Protein AF-A0AAP8B2G3-F1 (afdb_monomer_lite)

Secondary structure (DSSP, 8-state):
--HHHHHHHHHHHHHHHHHHHHTT-TTSHHHHHHHHHHHHHHHHHHHHHHT-S-GGGS-GGG-S---TTHHHHHHHHHHHTTSHHHHHHHHHHHHHHHHHHHHHHHHTT--

Sequence (111 aa):
MNHQEIIAKMSTLEEALDDYAKQRKIGRDASIALLDDYYDALIRYFNVINEVEDYRLVAQESLRIVPFNIDERFAYIETRKHHYMGYQQMKTLKSELVKMYAAYRARHRLS

Organism: NCBI:txid53344

Structure (mmCIF, N/CA/C/O backbone):
data_AF-A0AAP8B2G3-F1
#
_entry.id   AF-A0AAP8B2G3-F1
#
loop_
_atom_site.group_PDB
_atom_site.id
_atom_site.type_symbol
_atom_site.label_atom_id
_atom_site.label_alt_id
_atom_site.label_comp_id
_atom_site.label_asym_id
_atom_site.label_entity_id
_atom_site.label_seq_id
_atom_site.pdbx_PDB_ins_code
_atom_site.Cartn_x
_atom_site.Cartn_y
_atom_site.Cartn_z
_atom_site.occupancy
_atom_site.B_iso_or_equiv
_atom_site.auth_seq_id
_atom_site.auth_comp_id
_atom_site.auth_asym_id
_atom_site.auth_atom_id
_atom_site.pdbx_PDB_model_num
ATOM 1 N N . MET A 1 1 ? -6.372 -0.576 -13.106 1.00 70.25 1 MET A N 1
ATOM 2 C CA . MET A 1 1 ? -6.082 0.516 -12.165 1.00 70.25 1 MET A CA 1
ATOM 3 C C . MET A 1 1 ? -4.614 0.863 -12.304 1.00 70.25 1 MET A C 1
ATOM 5 O O . MET A 1 1 ? -3.789 -0.024 -12.104 1.00 70.25 1 MET A O 1
ATOM 9 N N . ASN A 1 2 ? -4.295 2.075 -12.744 1.00 90.75 2 ASN A N 1
ATOM 10 C CA . ASN A 1 2 ? -2.923 2.559 -12.864 1.00 90.75 2 ASN A CA 1
ATOM 11 C C . ASN A 1 2 ? -2.353 2.934 -11.478 1.00 90.75 2 ASN A C 1
ATOM 13 O O . ASN A 1 2 ? -3.071 2.964 -10.477 1.00 90.75 2 ASN A O 1
ATOM 17 N N . HIS A 1 3 ? -1.053 3.227 -11.407 1.00 93.88 3 HIS A N 1
ATOM 18 C CA . HIS A 1 3 ? -0.381 3.540 -10.143 1.00 93.88 3 HIS A CA 1
ATOM 19 C C . HIS A 1 3 ? -0.949 4.788 -9.433 1.00 93.88 3 HIS A C 1
ATOM 21 O O . HIS A 1 3 ? -0.969 4.822 -8.205 1.00 93.88 3 HIS A O 1
ATOM 27 N N . GLN A 1 4 ? -1.443 5.791 -10.170 1.00 96.44 4 GLN A N 1
ATOM 28 C CA . GLN A 1 4 ? -2.029 7.013 -9.601 1.00 96.44 4 GLN A CA 1
ATOM 29 C C . GLN A 1 4 ? -3.387 6.736 -8.951 1.00 96.44 4 GLN A C 1
ATOM 31 O O . GLN A 1 4 ? -3.649 7.206 -7.848 1.00 96.44 4 GLN A O 1
ATOM 36 N N . GLU A 1 5 ? -4.221 5.918 -9.594 1.00 97.44 5 GLU A N 1
ATOM 37 C CA . GLU A 1 5 ? -5.516 5.492 -9.058 1.00 97.44 5 GLU A CA 1
ATOM 38 C C . GLU A 1 5 ? -5.345 4.654 -7.779 1.00 97.44 5 GLU A C 1
ATOM 40 O O . GLU A 1 5 ? -6.113 4.809 -6.830 1.00 97.44 5 GLU A O 1
ATOM 45 N N . ILE A 1 6 ? -4.303 3.811 -7.705 1.00 98.19 6 ILE A N 1
ATOM 46 C CA . ILE A 1 6 ? -3.981 3.054 -6.484 1.00 98.19 6 ILE A CA 1
ATOM 47 C C . ILE A 1 6 ? -3.562 3.995 -5.345 1.00 98.19 6 ILE A C 1
ATOM 49 O O . ILE A 1 6 ? -4.035 3.836 -4.218 1.00 98.19 6 ILE A O 1
ATOM 53 N N . ILE A 1 7 ? -2.722 4.999 -5.626 1.00 98.25 7 ILE A N 1
ATOM 54 C CA . ILE A 1 7 ? -2.335 6.013 -4.632 1.00 98.25 7 ILE A CA 1
ATOM 55 C C . ILE A 1 7 ? -3.564 6.781 -4.139 1.00 98.25 7 ILE A C 1
ATOM 57 O O . ILE A 1 7 ? -3.707 6.960 -2.931 1.00 98.25 7 ILE A O 1
ATOM 61 N N . ALA A 1 8 ? -4.454 7.195 -5.046 1.00 98.19 8 ALA A N 1
ATOM 62 C CA . ALA A 1 8 ? -5.687 7.890 -4.693 1.00 98.19 8 ALA A CA 1
ATOM 63 C C . ALA A 1 8 ? -6.579 7.030 -3.781 1.00 98.19 8 ALA A C 1
ATOM 65 O O . ALA A 1 8 ? -6.981 7.509 -2.722 1.00 98.19 8 ALA A O 1
ATOM 66 N N . LYS A 1 9 ? -6.785 5.741 -4.113 1.00 98.25 9 LYS A N 1
ATOM 67 C CA . LYS A 1 9 ? -7.503 4.787 -3.243 1.00 98.25 9 LYS A CA 1
ATOM 68 C C . LYS A 1 9 ? -6.876 4.734 -1.846 1.00 98.25 9 LYS A C 1
ATOM 70 O O . LYS A 1 9 ? -7.587 4.864 -0.854 1.00 98.25 9 LYS A O 1
ATOM 75 N N . MET A 1 10 ? -5.553 4.568 -1.756 1.00 98.56 10 MET A N 1
ATOM 76 C CA . MET A 1 10 ? -4.860 4.526 -0.463 1.00 98.56 10 MET A CA 1
ATOM 77 C C . MET A 1 10 ? -5.008 5.834 0.323 1.00 98.56 10 MET A C 1
ATOM 79 O O . MET A 1 10 ? -5.118 5.783 1.540 1.00 98.56 10 MET A O 1
ATOM 83 N N . SER A 1 11 ? -5.003 6.998 -0.333 1.00 98.50 11 SER A N 1
ATOM 84 C CA . SER A 1 11 ? -5.202 8.290 0.340 1.00 98.50 11 SER A CA 1
ATOM 85 C C . SER A 1 11 ? -6.617 8.437 0.909 1.00 98.50 11 SER A C 1
ATOM 87 O O . SER A 1 11 ? -6.762 8.848 2.054 1.00 98.50 11 SER A O 1
ATOM 89 N N . THR A 1 12 ? -7.653 8.013 0.179 1.00 98.31 12 THR A N 1
ATOM 90 C CA . THR A 1 12 ? -9.031 7.991 0.706 1.00 98.31 12 THR A CA 1
ATOM 91 C C . THR A 1 12 ? -9.178 7.038 1.896 1.00 98.31 12 THR A C 1
ATOM 93 O O . THR A 1 12 ? -9.831 7.366 2.885 1.00 98.31 12 THR A O 1
ATOM 96 N N . LEU A 1 13 ? -8.546 5.862 1.838 1.00 98.38 13 LEU A N 1
ATOM 97 C CA . LEU A 1 13 ? -8.530 4.926 2.967 1.00 98.38 13 LEU A CA 1
ATOM 98 C C . LEU A 1 13 ? -7.781 5.504 4.177 1.00 98.38 13 LEU A C 1
ATOM 100 O O . LEU A 1 13 ? -8.233 5.341 5.307 1.00 98.38 13 LEU A O 1
ATOM 104 N N . GLU A 1 14 ? -6.665 6.199 3.946 1.00 98.44 14 GLU A N 1
ATOM 105 C CA . GLU A 1 14 ? -5.902 6.910 4.977 1.00 98.44 14 GLU A CA 1
ATOM 106 C C . GLU A 1 14 ? -6.733 7.958 5.708 1.00 98.44 14 GLU A C 1
ATOM 108 O O . GLU A 1 14 ? -6.643 8.033 6.927 1.00 98.44 14 GLU A O 1
ATOM 113 N N . GLU A 1 15 ? -7.554 8.735 5.001 1.00 98.00 15 GLU A N 1
ATOM 114 C CA . GLU A 1 15 ? -8.430 9.734 5.623 1.00 98.00 15 GLU A CA 1
ATOM 115 C C . GLU A 1 15 ? -9.391 9.079 6.627 1.00 98.00 15 GLU A C 1
ATOM 117 O O . GLU A 1 15 ? -9.457 9.487 7.789 1.00 98.00 15 GLU A O 1
ATOM 122 N N . ALA A 1 16 ? -10.063 7.997 6.219 1.00 96.81 16 ALA A N 1
ATOM 123 C CA . ALA A 1 16 ? -10.960 7.249 7.097 1.00 96.81 16 ALA A CA 1
ATOM 124 C C . ALA A 1 16 ? -10.207 6.590 8.268 1.00 96.81 16 ALA A C 1
ATOM 126 O O . ALA A 1 16 ? -10.627 6.673 9.426 1.00 96.81 16 ALA A O 1
ATOM 127 N N . LEU A 1 17 ? -9.073 5.942 7.992 1.00 98.00 17 LEU A N 1
ATOM 128 C CA . LEU A 1 17 ? -8.253 5.275 9.005 1.00 98.00 17 LEU A CA 1
ATOM 129 C C . LEU A 1 17 ? -7.626 6.266 9.991 1.00 98.00 17 LEU A C 1
ATOM 131 O O . LEU A 1 17 ? -7.523 5.956 11.178 1.00 98.00 17 LEU A O 1
ATOM 135 N N . ASP A 1 18 ? -7.262 7.469 9.553 1.00 97.81 18 ASP A N 1
ATOM 136 C CA . ASP A 1 18 ? -6.750 8.528 10.422 1.00 97.81 18 ASP A CA 1
ATOM 137 C C . ASP A 1 18 ? -7.820 9.004 11.413 1.00 97.81 18 ASP A C 1
ATOM 139 O O . ASP A 1 18 ? -7.502 9.275 12.575 1.00 97.81 18 ASP A O 1
ATOM 143 N N . ASP A 1 19 ? -9.096 9.015 11.028 1.00 96.75 19 ASP A N 1
ATOM 144 C CA . ASP A 1 19 ? -10.192 9.304 11.956 1.00 96.75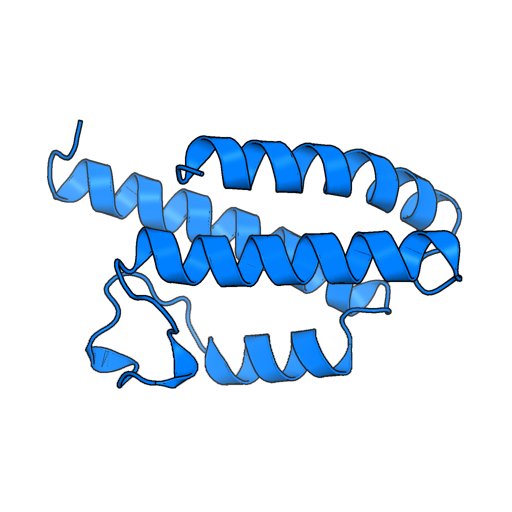 19 ASP A CA 1
ATOM 145 C C . ASP A 1 19 ? -10.406 8.188 12.987 1.00 96.75 19 ASP A C 1
ATOM 147 O O . ASP A 1 19 ? -10.605 8.472 14.177 1.00 96.75 19 ASP A O 1
ATOM 151 N N . TYR A 1 20 ? -10.277 6.918 12.586 1.00 96.38 20 TYR A N 1
ATOM 152 C CA . TYR A 1 20 ? -10.246 5.800 13.536 1.00 96.38 20 TYR A CA 1
ATOM 153 C C . TYR A 1 20 ? -9.021 5.867 14.457 1.00 96.38 20 TYR A C 1
ATOM 155 O O . TYR A 1 20 ? -9.135 5.585 15.653 1.00 96.38 20 TYR A O 1
ATOM 163 N N . ALA A 1 21 ? -7.858 6.272 13.944 1.00 95.81 21 ALA A N 1
ATOM 164 C CA . ALA A 1 21 ? -6.628 6.415 14.716 1.00 95.81 21 ALA A CA 1
ATOM 165 C C . ALA A 1 21 ? -6.743 7.502 15.792 1.00 95.81 21 ALA A C 1
ATOM 167 O O . ALA A 1 21 ? -6.438 7.229 16.957 1.00 95.81 21 ALA A O 1
ATOM 168 N N . LYS A 1 22 ? -7.270 8.687 15.449 1.00 96.25 22 LYS A N 1
ATOM 169 C CA . LYS A 1 22 ? -7.543 9.779 16.409 1.00 96.25 22 LYS A CA 1
ATOM 170 C C . LYS A 1 22 ? -8.435 9.318 17.563 1.00 96.25 22 LYS A C 1
ATOM 172 O O . LYS A 1 22 ? -8.235 9.715 18.707 1.00 96.25 22 LYS A O 1
ATOM 177 N N . GLN A 1 23 ? -9.390 8.435 17.273 1.00 95.44 23 GLN A N 1
ATOM 178 C CA . GLN A 1 23 ? -10.325 7.882 18.255 1.00 95.44 23 GLN A CA 1
ATOM 179 C C . GLN A 1 23 ? -9.802 6.627 18.979 1.00 95.44 23 GLN A C 1
ATOM 181 O O . GLN A 1 23 ? -10.533 6.052 19.785 1.00 95.44 23 GLN A O 1
ATOM 186 N N . ARG A 1 24 ? -8.568 6.171 18.702 1.00 93.75 24 ARG A N 1
ATOM 187 C CA . ARG A 1 24 ? -8.003 4.900 19.207 1.00 93.75 24 ARG A CA 1
ATOM 188 C C . ARG A 1 24 ? -8.885 3.682 18.885 1.00 93.75 24 ARG A C 1
ATOM 190 O O . ARG A 1 24 ? -9.047 2.771 19.697 1.00 93.75 24 ARG A O 1
ATOM 197 N N . LYS A 1 25 ? -9.482 3.685 17.692 1.00 94.81 25 LYS A N 1
ATOM 198 C CA . LYS A 1 25 ? -10.402 2.656 17.187 1.00 94.81 25 LYS A CA 1
ATOM 199 C C . LYS A 1 25 ? -9.820 1.811 16.046 1.00 94.81 25 LYS A C 1
ATOM 201 O O . LYS A 1 25 ? -10.556 1.014 15.477 1.00 94.81 25 LYS A O 1
ATOM 206 N N . ILE A 1 26 ? -8.531 1.952 15.732 1.00 95.25 26 ILE A N 1
ATOM 207 C CA . ILE A 1 26 ? -7.838 1.025 14.823 1.00 95.25 26 ILE A CA 1
ATOM 208 C C . ILE A 1 26 ? -7.887 -0.397 15.395 1.00 95.25 26 ILE A C 1
ATOM 210 O O . ILE A 1 26 ? -7.661 -0.586 16.591 1.00 95.25 26 ILE A O 1
ATOM 214 N N . GLY A 1 27 ? -8.181 -1.375 14.539 1.00 89.88 27 GLY A N 1
ATOM 215 C CA . GLY A 1 27 ? -8.328 -2.783 14.910 1.00 89.88 27 GLY A CA 1
ATOM 216 C C . GLY A 1 27 ? -9.705 -3.151 15.457 1.00 89.88 27 GLY A C 1
ATOM 217 O O . GLY A 1 27 ? -9.881 -4.252 15.964 1.00 89.88 27 GLY A O 1
ATOM 218 N N . ARG A 1 28 ? -10.686 -2.242 15.374 1.00 90.62 28 ARG A N 1
ATOM 219 C CA . ARG A 1 28 ? -12.107 -2.543 15.621 1.00 90.62 28 ARG A CA 1
ATOM 220 C C . ARG A 1 28 ? -12.828 -2.824 14.307 1.00 90.62 28 ARG A C 1
ATOM 222 O O . ARG A 1 28 ? -12.405 -2.293 13.284 1.00 90.62 28 ARG A O 1
ATOM 229 N N . ASP A 1 29 ? -13.928 -3.568 14.353 1.00 84.56 29 ASP A N 1
ATOM 230 C CA . ASP A 1 29 ? -14.627 -4.170 13.202 1.00 84.56 29 ASP A CA 1
ATOM 231 C C . ASP A 1 29 ? -14.650 -3.313 11.925 1.00 84.56 29 ASP A C 1
ATOM 233 O O . ASP A 1 29 ? -14.125 -3.727 10.896 1.00 84.56 29 ASP A O 1
ATOM 237 N N . ALA A 1 30 ? -15.158 -2.078 11.986 1.00 85.44 30 ALA A N 1
ATOM 238 C CA . ALA A 1 30 ? -15.239 -1.210 10.805 1.00 85.44 30 ALA A CA 1
ATOM 239 C C . ALA A 1 30 ? -13.866 -0.780 10.243 1.00 85.44 30 ALA A C 1
ATOM 241 O O . ALA A 1 30 ? -13.725 -0.567 9.044 1.00 85.44 30 ALA A O 1
ATOM 242 N N . SER A 1 31 ? -12.840 -0.671 11.092 1.00 94.06 31 SER A N 1
ATOM 243 C CA . SER A 1 31 ? -11.473 -0.347 10.664 1.00 94.06 31 SER A CA 1
ATOM 244 C C . SER A 1 31 ? -10.711 -1.555 10.117 1.00 94.06 31 SER A C 1
ATOM 246 O O . SER A 1 31 ? -9.796 -1.357 9.329 1.00 94.06 31 SER A O 1
ATOM 248 N N . ILE A 1 32 ? -11.074 -2.789 10.494 1.00 96.81 32 ILE A N 1
ATOM 249 C CA . ILE A 1 32 ? -10.395 -4.008 10.020 1.00 96.81 32 ILE A CA 1
ATOM 250 C C . ILE A 1 32 ? -10.540 -4.130 8.503 1.00 96.81 32 ILE A C 1
ATOM 252 O O . ILE A 1 32 ? -9.533 -4.241 7.811 1.00 96.81 32 ILE A O 1
ATOM 256 N N . ALA A 1 33 ? -11.767 -3.995 7.989 1.00 96.62 33 ALA A N 1
ATOM 257 C CA . ALA A 1 33 ? -12.022 -4.042 6.550 1.00 96.62 33 ALA A CA 1
ATOM 258 C C . ALA A 1 33 ? -11.236 -2.960 5.789 1.00 96.62 33 ALA A C 1
ATOM 260 O O . ALA A 1 33 ? -10.613 -3.248 4.774 1.00 96.62 33 ALA A O 1
ATOM 261 N N . LEU A 1 34 ? -11.186 -1.735 6.326 1.00 98.06 34 LEU A N 1
ATOM 262 C CA . LEU A 1 34 ? -10.412 -0.637 5.737 1.00 98.06 34 LEU A CA 1
ATOM 263 C C . LEU A 1 34 ? -8.898 -0.908 5.743 1.00 98.06 34 LEU A C 1
ATOM 265 O O . LEU A 1 34 ? -8.199 -0.501 4.817 1.00 98.06 34 LEU A O 1
ATOM 269 N N . LEU A 1 35 ? -8.381 -1.578 6.777 1.00 98.56 35 LEU A N 1
ATOM 270 C CA . LEU A 1 35 ? -6.968 -1.952 6.880 1.00 98.56 35 LEU A CA 1
ATOM 271 C C . LEU A 1 35 ? -6.601 -3.058 5.892 1.00 98.56 35 LEU A C 1
ATOM 273 O O . LEU A 1 35 ? -5.526 -2.986 5.301 1.00 98.56 35 LEU A O 1
ATOM 277 N N . ASP A 1 36 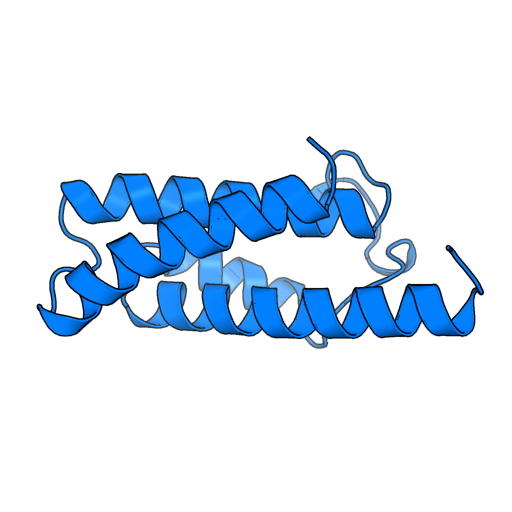? -7.478 -4.043 5.689 1.00 98.25 36 ASP A N 1
ATOM 278 C CA . ASP A 1 36 ? -7.283 -5.069 4.661 1.00 98.25 36 ASP A CA 1
ATOM 279 C C . ASP A 1 36 ? -7.324 -4.450 3.256 1.00 98.25 36 ASP A C 1
ATOM 281 O O . ASP A 1 36 ? -6.404 -4.662 2.470 1.00 98.25 36 ASP A O 1
ATOM 285 N N . ASP A 1 37 ? -8.292 -3.569 2.981 1.00 98.31 37 ASP A N 1
ATOM 286 C CA . ASP A 1 37 ? -8.367 -2.817 1.723 1.00 98.31 37 ASP A CA 1
ATOM 287 C C . ASP A 1 37 ? -7.113 -1.972 1.451 1.00 98.31 37 ASP A C 1
ATOM 289 O O . ASP A 1 37 ? -6.667 -1.840 0.303 1.00 98.31 37 ASP A O 1
ATOM 293 N N . TYR A 1 38 ? -6.556 -1.368 2.505 1.00 98.75 38 TYR A N 1
ATOM 294 C CA . TYR A 1 38 ? -5.330 -0.582 2.423 1.00 98.75 38 TYR A CA 1
ATOM 295 C C . TYR A 1 38 ? -4.128 -1.479 2.137 1.00 98.75 38 TYR A C 1
ATOM 297 O O . TYR A 1 38 ? -3.322 -1.171 1.258 1.00 98.75 38 TYR A O 1
ATOM 305 N N . TYR A 1 39 ? -4.011 -2.587 2.867 1.00 98.62 39 TYR A N 1
ATOM 306 C CA . TYR A 1 39 ? -2.944 -3.561 2.684 1.00 98.62 39 TYR A CA 1
ATOM 307 C C . TYR A 1 39 ? -2.947 -4.128 1.256 1.00 98.62 39 TYR A C 1
ATOM 309 O O . TYR A 1 39 ? -1.912 -4.108 0.589 1.00 98.62 39 TYR A O 1
ATOM 317 N N . ASP A 1 40 ? -4.109 -4.516 0.732 1.00 98.44 40 ASP A N 1
ATOM 318 C CA . ASP A 1 40 ? -4.243 -5.029 -0.634 1.00 98.44 40 ASP A CA 1
ATOM 319 C C . ASP A 1 40 ? -3.870 -3.971 -1.682 1.00 98.44 40 ASP A C 1
ATOM 321 O O . ASP A 1 40 ? -3.192 -4.265 -2.672 1.00 98.44 40 ASP A O 1
ATOM 325 N N . ALA A 1 41 ? -4.263 -2.711 -1.463 1.00 98.62 41 ALA A N 1
ATOM 326 C CA . ALA A 1 41 ? -3.863 -1.605 -2.328 1.00 98.62 41 ALA A CA 1
ATOM 327 C C . ALA A 1 41 ? -2.344 -1.363 -2.293 1.00 98.62 41 ALA A C 1
ATOM 329 O O . ALA A 1 41 ? -1.751 -1.095 -3.340 1.00 98.62 41 ALA A O 1
ATOM 330 N N . LEU A 1 42 ? -1.709 -1.501 -1.127 1.00 98.69 42 LEU A N 1
ATOM 331 C CA . LEU A 1 42 ? -0.265 -1.357 -0.953 1.00 98.69 42 LEU A CA 1
ATOM 332 C C . LEU A 1 42 ? 0.514 -2.467 -1.672 1.00 98.69 42 LEU A C 1
ATOM 334 O O . LEU A 1 42 ? 1.453 -2.164 -2.410 1.00 98.69 42 LEU A O 1
ATOM 338 N N . ILE A 1 43 ? 0.099 -3.729 -1.521 1.00 98.50 43 ILE A N 1
ATOM 339 C CA . ILE A 1 43 ? 0.695 -4.863 -2.246 1.00 98.50 43 ILE A CA 1
ATOM 340 C C . ILE A 1 43 ? 0.515 -4.687 -3.752 1.00 98.50 43 ILE A C 1
ATOM 342 O O . ILE A 1 43 ? 1.471 -4.809 -4.520 1.00 98.50 43 ILE A O 1
ATOM 346 N N . ARG A 1 44 ? -0.689 -4.309 -4.191 1.00 98.38 44 ARG A N 1
ATOM 347 C CA . ARG A 1 44 ? -0.951 -4.037 -5.605 1.00 98.38 44 ARG A CA 1
ATOM 348 C C . ARG A 1 44 ? -0.076 -2.907 -6.139 1.00 98.38 44 ARG A C 1
ATOM 350 O O . ARG A 1 44 ? 0.415 -3.004 -7.260 1.00 98.38 44 ARG A O 1
ATOM 357 N N . TYR A 1 45 ? 0.114 -1.839 -5.366 1.00 98.62 45 TYR A N 1
ATOM 358 C CA . TYR A 1 45 ? 1.002 -0.745 -5.747 1.00 98.62 45 TYR A CA 1
ATOM 359 C C . TYR A 1 45 ? 2.436 -1.243 -5.935 1.00 98.62 45 TYR A C 1
ATOM 361 O O . TYR A 1 45 ? 3.039 -0.954 -6.966 1.00 98.62 45 TYR A O 1
ATOM 369 N N . PHE A 1 46 ? 2.946 -2.033 -4.985 1.00 98.31 46 PHE A N 1
ATOM 370 C CA . PHE A 1 46 ? 4.285 -2.616 -5.045 1.00 98.31 46 PHE A CA 1
ATOM 371 C C . PHE A 1 46 ? 4.489 -3.496 -6.288 1.00 98.31 46 PHE A C 1
ATOM 373 O O . PHE A 1 46 ? 5.501 -3.353 -6.973 1.00 98.31 46 PHE A O 1
ATOM 380 N N . ASN A 1 47 ? 3.502 -4.327 -6.632 1.00 98.06 47 ASN A N 1
ATOM 381 C CA . ASN A 1 47 ? 3.516 -5.148 -7.845 1.00 98.06 47 ASN A CA 1
ATOM 382 C C . ASN A 1 47 ? 3.524 -4.289 -9.117 1.00 98.06 47 ASN A C 1
ATOM 384 O O . ASN A 1 47 ? 4.367 -4.472 -9.992 1.00 98.06 47 ASN A O 1
ATOM 388 N N . VAL A 1 48 ? 2.634 -3.292 -9.194 1.00 97.88 48 VAL A N 1
ATOM 389 C CA . VAL A 1 48 ? 2.498 -2.417 -10.370 1.00 97.88 48 VAL A CA 1
ATOM 390 C C . VAL A 1 48 ? 3.772 -1.620 -10.644 1.00 97.88 48 VAL A C 1
ATOM 392 O O . VAL A 1 48 ? 4.196 -1.551 -11.794 1.00 97.88 48 VAL A O 1
ATOM 395 N N . ILE A 1 49 ? 4.399 -1.024 -9.625 1.00 97.19 49 ILE A N 1
ATOM 396 C CA . ILE A 1 49 ? 5.622 -0.227 -9.835 1.00 97.19 49 ILE A CA 1
ATOM 397 C C . ILE A 1 49 ? 6.846 -1.088 -10.168 1.00 97.19 49 ILE A C 1
ATOM 399 O O . ILE A 1 49 ? 7.813 -0.573 -10.727 1.00 97.19 49 ILE A O 1
ATOM 403 N N . ASN A 1 50 ? 6.804 -2.378 -9.827 1.00 97.38 50 ASN A N 1
ATOM 404 C CA . ASN A 1 50 ? 7.833 -3.351 -10.176 1.00 97.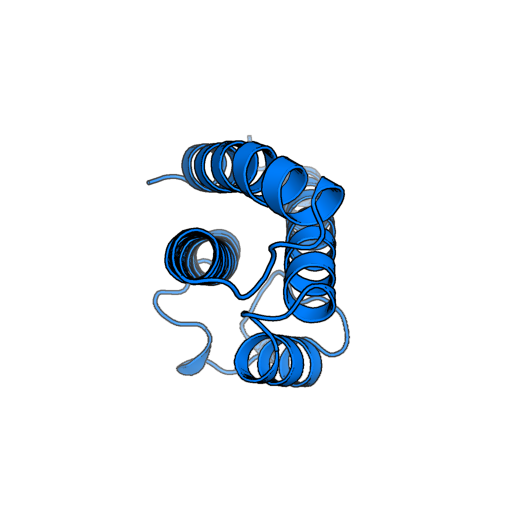38 50 ASN A CA 1
ATOM 405 C C . ASN A 1 50 ? 7.520 -4.134 -11.458 1.00 97.38 50 ASN A C 1
ATOM 407 O O . ASN A 1 50 ? 8.350 -4.934 -11.873 1.00 97.38 50 ASN A O 1
ATOM 411 N N . GLU A 1 51 ? 6.377 -3.875 -12.102 1.00 96.44 51 GLU A N 1
ATOM 412 C CA . GLU A 1 51 ? 5.937 -4.544 -13.335 1.00 96.44 51 GLU A CA 1
ATOM 413 C C . GLU A 1 51 ? 5.837 -6.075 -13.199 1.00 96.44 51 GLU A C 1
ATOM 415 O O . GLU A 1 51 ? 6.156 -6.819 -14.124 1.00 96.44 51 GLU A O 1
ATOM 420 N N . VAL A 1 52 ? 5.365 -6.547 -12.043 1.00 97.12 52 VAL A N 1
ATOM 421 C CA . VAL A 1 52 ? 5.132 -7.972 -11.763 1.00 97.12 52 VAL A CA 1
ATOM 422 C C . VAL A 1 52 ? 3.673 -8.216 -11.396 1.00 97.12 52 VAL A C 1
ATOM 424 O O . VAL A 1 52 ? 2.991 -7.321 -10.901 1.00 97.12 52 VAL A O 1
ATOM 427 N N . GLU A 1 53 ? 3.178 -9.428 -11.640 1.00 96.12 53 GLU A N 1
ATOM 428 C CA . GLU A 1 53 ? 1.825 -9.819 -11.226 1.00 96.12 53 GLU A CA 1
ATOM 429 C C . GLU A 1 53 ? 1.761 -10.060 -9.712 1.00 96.12 53 GLU A C 1
ATOM 431 O O . GLU A 1 53 ? 0.936 -9.461 -9.019 1.00 96.12 53 GLU A O 1
ATOM 436 N N . ASP A 1 54 ? 2.692 -10.869 -9.201 1.00 96.69 54 ASP A N 1
ATOM 437 C CA . ASP A 1 54 ? 2.877 -11.138 -7.779 1.00 96.69 54 ASP A CA 1
ATOM 438 C C . ASP A 1 54 ? 4.368 -11.133 -7.431 1.00 96.69 54 ASP A C 1
ATOM 440 O O . ASP A 1 54 ? 5.126 -11.999 -7.874 1.00 96.69 54 ASP A O 1
ATOM 444 N N . TYR A 1 55 ? 4.790 -10.161 -6.616 1.00 96.12 55 TYR A N 1
ATOM 445 C CA . TYR A 1 55 ? 6.173 -10.073 -6.151 1.00 96.12 55 TYR A CA 1
ATOM 446 C C . TYR A 1 55 ? 6.626 -11.320 -5.379 1.00 96.12 55 TYR A C 1
ATOM 448 O O . TYR A 1 55 ? 7.818 -11.606 -5.346 1.00 96.12 55 TYR A O 1
ATOM 456 N N . ARG A 1 56 ? 5.696 -12.076 -4.777 1.00 95.06 56 ARG A N 1
ATOM 457 C CA . ARG A 1 56 ? 6.011 -13.289 -4.007 1.00 95.06 56 ARG A CA 1
ATOM 458 C C . ARG A 1 56 ? 6.464 -14.456 -4.884 1.00 95.06 56 ARG A C 1
ATOM 460 O O . ARG A 1 56 ? 7.014 -15.422 -4.367 1.00 95.06 56 ARG A O 1
ATOM 467 N N . LEU A 1 57 ? 6.209 -14.387 -6.191 1.00 96.44 57 LEU A N 1
ATOM 468 C CA . LEU A 1 57 ? 6.534 -15.442 -7.155 1.00 96.44 57 LEU A CA 1
ATOM 469 C C . LEU A 1 57 ? 7.807 -15.149 -7.957 1.00 96.44 57 LEU A C 1
ATOM 471 O O . LEU A 1 57 ? 8.153 -15.910 -8.860 1.00 96.44 57 LEU A O 1
ATOM 475 N N . VAL A 1 58 ? 8.502 -14.054 -7.649 1.00 94.94 58 VAL A N 1
ATOM 476 C CA . VAL A 1 58 ? 9.729 -13.650 -8.337 1.00 94.94 58 VAL A CA 1
ATOM 477 C C . VAL A 1 58 ? 10.871 -13.469 -7.344 1.00 94.94 58 VAL A C 1
ATOM 479 O O . VAL A 1 58 ? 10.660 -13.218 -6.162 1.00 94.94 58 VAL A O 1
ATOM 482 N N . ALA A 1 59 ? 12.104 -13.585 -7.832 1.00 94.38 59 ALA A N 1
ATOM 483 C CA . ALA A 1 59 ? 13.284 -13.288 -7.029 1.00 94.38 59 ALA A CA 1
ATOM 484 C C . ALA A 1 59 ? 13.350 -11.782 -6.726 1.00 94.38 59 ALA A C 1
ATOM 486 O O . ALA A 1 59 ? 13.123 -10.965 -7.625 1.00 94.38 59 ALA A O 1
ATOM 487 N N . GLN A 1 60 ? 13.686 -11.397 -5.493 1.00 92.12 60 GLN A N 1
ATOM 488 C CA . GLN A 1 60 ? 13.732 -9.988 -5.086 1.00 92.12 60 GLN A CA 1
ATOM 489 C C . GLN A 1 60 ? 14.707 -9.174 -5.953 1.00 92.12 60 GLN A C 1
ATOM 491 O O . GLN A 1 60 ? 14.447 -8.015 -6.261 1.00 92.12 60 GLN A O 1
ATOM 496 N N . GLU A 1 61 ? 15.797 -9.788 -6.413 1.00 93.25 61 GLU A N 1
ATOM 497 C CA . GLU A 1 61 ? 16.806 -9.180 -7.285 1.00 93.25 61 GLU A CA 1
ATOM 498 C C . GLU A 1 61 ? 16.256 -8.780 -8.662 1.00 93.25 61 GLU A C 1
ATOM 500 O O . GLU A 1 61 ? 16.869 -7.977 -9.364 1.00 93.25 61 GLU A O 1
ATOM 505 N N . SER A 1 62 ? 15.103 -9.329 -9.061 1.00 94.25 62 SER A N 1
ATOM 506 C CA . SER A 1 62 ? 14.415 -8.958 -10.303 1.00 94.25 62 SER A CA 1
ATOM 507 C C . SER A 1 62 ? 13.545 -7.703 -10.164 1.00 94.25 62 SER A C 1
ATOM 509 O O . SER A 1 62 ? 13.164 -7.098 -11.170 1.00 94.25 62 SER A O 1
ATOM 511 N N . LEU A 1 63 ? 13.245 -7.286 -8.931 1.00 96.62 63 LEU A N 1
ATOM 512 C CA . LEU A 1 63 ? 12.412 -6.126 -8.641 1.00 96.62 63 LEU A CA 1
ATOM 513 C C . LEU A 1 63 ? 13.239 -4.840 -8.766 1.00 96.62 63 LEU A C 1
ATOM 515 O O . LEU A 1 63 ? 14.357 -4.721 -8.267 1.00 96.62 63 LEU A O 1
ATOM 519 N N . ARG A 1 64 ? 12.671 -3.832 -9.426 1.00 95.38 64 ARG A N 1
ATOM 520 C CA . ARG A 1 64 ? 13.361 -2.569 -9.742 1.00 95.38 64 ARG A CA 1
ATOM 521 C C . ARG A 1 64 ? 13.349 -1.578 -8.581 1.00 95.38 64 ARG A C 1
ATOM 523 O O . ARG A 1 64 ? 14.195 -0.687 -8.508 1.00 95.38 64 ARG A O 1
ATOM 530 N N . ILE A 1 65 ? 12.341 -1.678 -7.720 1.00 97.06 65 ILE A N 1
ATOM 531 C CA . ILE A 1 65 ? 12.038 -0.732 -6.651 1.00 97.06 65 ILE A CA 1
ATOM 532 C C . ILE A 1 65 ? 11.770 -1.529 -5.386 1.00 97.06 65 ILE A C 1
ATOM 534 O O . ILE A 1 65 ? 10.662 -2.012 -5.152 1.00 97.06 65 ILE A O 1
ATOM 538 N N . VAL A 1 66 ? 12.809 -1.632 -4.564 1.00 96.50 66 VAL A N 1
ATOM 539 C CA . VAL A 1 66 ? 12.800 -2.414 -3.331 1.00 96.50 66 VAL A CA 1
ATOM 540 C C . VAL A 1 66 ? 13.384 -1.571 -2.198 1.00 96.50 66 VAL A C 1
ATOM 542 O O . VAL A 1 66 ? 14.567 -1.225 -2.248 1.00 96.50 66 VAL A O 1
ATOM 545 N N . PRO A 1 67 ? 12.579 -1.178 -1.196 1.00 95.19 67 PRO A N 1
ATOM 546 C CA . PRO A 1 67 ? 13.088 -0.586 0.036 1.00 95.19 67 PRO A CA 1
ATOM 547 C C . PRO A 1 67 ? 13.999 -1.557 0.794 1.00 95.19 67 PRO A C 1
ATOM 549 O O . PRO A 1 67 ? 13.910 -2.771 0.632 1.00 95.19 67 PRO A O 1
ATOM 552 N N . PHE A 1 68 ? 14.850 -1.027 1.670 1.00 91.81 68 PHE A N 1
ATOM 553 C CA . PHE A 1 68 ? 15.676 -1.857 2.546 1.00 91.81 68 PHE A CA 1
ATOM 554 C C . PHE A 1 68 ? 14.804 -2.746 3.453 1.00 91.81 68 PHE A C 1
ATOM 556 O O . PHE A 1 68 ? 13.803 -2.265 3.990 1.00 91.81 68 PHE A O 1
ATOM 563 N N . ASN A 1 69 ? 15.202 -4.011 3.636 1.00 92.88 69 ASN A N 1
ATOM 564 C CA . ASN A 1 69 ? 14.513 -5.007 4.472 1.00 92.88 69 ASN A CA 1
ATOM 565 C C . ASN A 1 69 ? 13.017 -5.166 4.145 1.00 92.88 69 ASN A C 1
ATOM 567 O O . ASN A 1 69 ? 12.160 -5.145 5.036 1.00 92.88 69 ASN A O 1
ATOM 571 N N . ILE A 1 70 ? 12.678 -5.232 2.852 1.00 95.19 70 ILE A N 1
ATOM 572 C CA . ILE A 1 70 ? 11.277 -5.289 2.422 1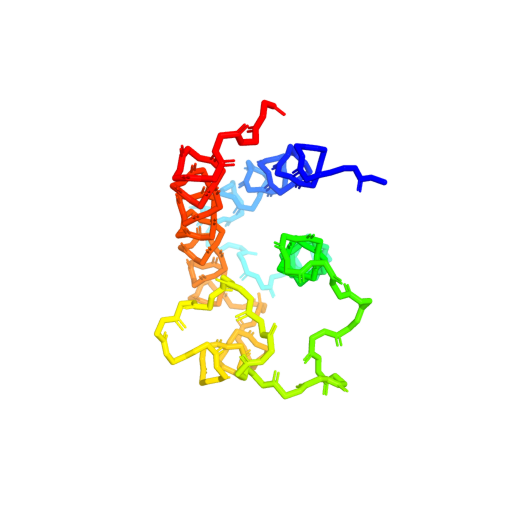.00 95.19 70 ILE A CA 1
ATOM 573 C C . ILE A 1 70 ? 10.572 -6.561 2.911 1.00 95.19 70 ILE A C 1
ATOM 575 O O . ILE A 1 70 ? 9.410 -6.483 3.308 1.00 95.19 70 ILE A O 1
ATOM 579 N N . ASP A 1 71 ? 11.278 -7.692 2.959 1.00 94.19 71 ASP A N 1
ATOM 580 C CA . ASP A 1 71 ? 10.731 -8.980 3.386 1.00 94.19 71 ASP A CA 1
ATOM 581 C C . ASP A 1 71 ? 10.348 -8.953 4.866 1.00 94.19 71 ASP A C 1
ATOM 583 O O . ASP A 1 71 ? 9.205 -9.255 5.224 1.00 94.19 71 ASP A O 1
ATOM 587 N N . GLU A 1 72 ? 11.253 -8.497 5.740 1.00 96.56 72 GLU A N 1
ATOM 588 C CA . GLU A 1 72 ? 10.955 -8.351 7.165 1.00 96.56 72 GLU A CA 1
ATOM 589 C C . GLU A 1 72 ? 9.842 -7.330 7.398 1.00 96.56 72 GLU A C 1
ATOM 591 O O . GLU A 1 72 ? 8.999 -7.501 8.285 1.00 96.56 72 GLU A O 1
ATOM 596 N N . ARG A 1 73 ? 9.809 -6.264 6.591 1.00 96.88 73 ARG A N 1
ATOM 597 C CA . ARG A 1 73 ? 8.774 -5.239 6.695 1.00 96.88 73 ARG A CA 1
ATOM 598 C C . ARG A 1 73 ? 7.405 -5.770 6.290 1.00 96.88 73 ARG A C 1
ATOM 600 O O . ARG A 1 73 ? 6.438 -5.490 6.999 1.00 96.88 73 ARG A O 1
ATOM 607 N N . PHE A 1 74 ? 7.296 -6.534 5.203 1.00 97.56 74 PHE A N 1
ATOM 608 C CA . PHE A 1 74 ? 6.030 -7.153 4.813 1.00 97.56 74 PHE A CA 1
ATOM 609 C C . PHE A 1 74 ? 5.587 -8.215 5.814 1.00 97.56 74 PHE A C 1
ATOM 611 O O . PHE A 1 74 ? 4.425 -8.189 6.210 1.00 97.56 74 PHE A O 1
ATOM 618 N N . ALA A 1 75 ? 6.497 -9.051 6.320 1.00 97.44 75 ALA A N 1
ATOM 619 C CA . ALA A 1 75 ? 6.179 -10.007 7.381 1.00 97.44 75 ALA A CA 1
ATOM 620 C C . ALA A 1 75 ? 5.655 -9.302 8.649 1.00 97.44 75 ALA A C 1
ATOM 622 O O . ALA A 1 75 ? 4.648 -9.702 9.244 1.00 97.44 75 ALA A O 1
ATOM 623 N N . TYR A 1 76 ? 6.283 -8.192 9.052 1.00 98.12 76 TYR A N 1
ATOM 624 C CA . TYR A 1 76 ? 5.790 -7.379 10.163 1.00 98.12 76 TYR A CA 1
ATOM 625 C C . TYR A 1 76 ? 4.402 -6.795 9.872 1.00 98.12 76 TYR A C 1
ATOM 627 O O . TYR A 1 76 ? 3.515 -6.857 10.723 1.00 98.12 76 TYR A O 1
ATOM 635 N N . ILE A 1 77 ? 4.197 -6.219 8.685 1.00 98.19 77 ILE A N 1
ATOM 636 C CA . ILE A 1 77 ? 2.909 -5.636 8.303 1.00 98.19 77 ILE A CA 1
ATOM 637 C C . ILE A 1 77 ? 1.826 -6.714 8.298 1.00 98.19 77 ILE A C 1
ATOM 639 O O . ILE A 1 77 ? 0.795 -6.503 8.919 1.00 98.19 77 ILE A O 1
ATOM 643 N N . GLU A 1 78 ? 2.047 -7.872 7.682 1.00 97.25 78 GLU A N 1
ATOM 644 C CA . GLU A 1 78 ? 1.064 -8.961 7.625 1.00 97.25 78 GLU A CA 1
ATOM 645 C C . GLU A 1 78 ? 0.630 -9.414 9.023 1.00 97.25 78 GLU A C 1
ATOM 647 O O . GLU A 1 78 ? -0.565 -9.548 9.289 1.00 97.25 78 GLU A O 1
ATOM 652 N N . THR A 1 79 ? 1.580 -9.549 9.951 1.00 98.00 79 THR A N 1
ATOM 653 C CA . THR A 1 79 ? 1.284 -9.935 11.341 1.00 98.00 79 THR A CA 1
ATOM 654 C C . THR A 1 79 ? 0.628 -8.825 12.163 1.00 98.00 79 THR A C 1
ATOM 656 O O . THR A 1 79 ? 0.048 -9.101 13.214 1.00 98.00 79 THR A O 1
ATOM 659 N N . ARG A 1 80 ? 0.721 -7.559 11.731 1.00 97.75 80 ARG A N 1
ATOM 660 C CA . ARG A 1 80 ? 0.273 -6.390 12.505 1.00 97.75 80 ARG A CA 1
ATOM 661 C C . ARG A 1 80 ? -0.725 -5.491 11.783 1.00 97.75 80 ARG A C 1
ATOM 663 O O . ARG A 1 80 ? -1.071 -4.457 12.349 1.00 97.75 80 ARG A O 1
ATOM 670 N N . LYS A 1 81 ? -1.210 -5.837 10.589 1.00 96.94 81 LYS A N 1
ATOM 671 C CA . LYS A 1 81 ? -1.991 -4.939 9.715 1.00 96.94 81 LYS A CA 1
ATOM 672 C C . LYS A 1 81 ? -3.263 -4.396 10.363 1.00 96.94 81 LYS A C 1
ATOM 674 O O . LYS A 1 81 ? -3.648 -3.270 10.079 1.00 96.94 81 LYS A O 1
ATOM 679 N N . HIS A 1 82 ? -3.850 -5.127 11.310 1.00 97.69 82 HIS A N 1
ATOM 680 C CA . HIS A 1 82 ? -5.023 -4.679 12.072 1.00 97.69 82 HIS A CA 1
ATOM 681 C C . HIS A 1 82 ? -4.687 -3.853 13.326 1.00 97.69 82 HIS A C 1
ATOM 683 O O . HIS A 1 82 ? -5.578 -3.416 14.044 1.00 97.69 82 HIS A O 1
ATOM 689 N N . HIS A 1 83 ? -3.409 -3.602 13.606 1.00 97.56 83 HIS A N 1
ATOM 690 C CA . HIS A 1 83 ? -2.949 -2.786 14.728 1.00 97.56 83 HIS A CA 1
ATOM 691 C C . HIS A 1 83 ? -2.533 -1.392 14.259 1.00 97.56 83 HIS A C 1
ATOM 693 O O . HIS A 1 83 ? -2.055 -1.208 13.140 1.00 97.56 83 HIS A O 1
ATOM 699 N N . TYR A 1 84 ? -2.593 -0.414 15.170 1.00 97.25 84 TYR A N 1
ATOM 700 C CA . TYR A 1 84 ? -2.136 0.954 14.900 1.00 97.25 84 TYR A CA 1
ATOM 701 C C . TYR A 1 84 ? -0.712 0.998 14.333 1.00 97.25 84 TYR A C 1
ATOM 703 O O . TYR A 1 84 ? -0.460 1.687 13.351 1.00 97.25 84 TYR A O 1
ATOM 711 N N . MET A 1 85 ? 0.211 0.215 14.897 1.00 97.50 85 MET A N 1
ATOM 712 C CA . MET A 1 85 ? 1.590 0.192 14.404 1.00 97.50 85 MET A CA 1
ATOM 713 C C . MET A 1 85 ? 1.729 -0.446 13.020 1.00 97.50 85 MET A C 1
ATOM 715 O O . MET A 1 85 ? 2.540 0.035 12.235 1.00 97.50 85 MET A O 1
ATOM 719 N N . GLY A 1 86 ? 0.930 -1.464 12.686 1.00 98.00 86 GLY A N 1
ATOM 720 C CA . GLY A 1 86 ? 0.904 -2.001 11.323 1.00 98.00 86 GLY A CA 1
ATOM 721 C C . GLY A 1 86 ? 0.391 -0.962 10.333 1.00 98.00 86 GLY A C 1
ATOM 722 O O . GLY A 1 86 ? 1.034 -0.724 9.317 1.00 98.00 86 GLY A O 1
ATOM 723 N N . TYR A 1 87 ? -0.681 -0.248 10.685 1.00 98.38 87 TYR A N 1
ATOM 724 C CA . TYR A 1 87 ? -1.174 0.883 9.897 1.00 98.38 87 TYR A CA 1
ATOM 725 C C . TYR A 1 87 ? -0.100 1.958 9.668 1.00 98.38 87 TYR A C 1
ATOM 727 O O . TYR A 1 87 ? 0.120 2.383 8.536 1.00 98.38 87 TYR A O 1
ATOM 735 N N . GLN A 1 88 ? 0.636 2.358 10.710 1.00 98.44 88 GLN A N 1
ATOM 736 C CA . GLN A 1 88 ? 1.729 3.326 10.559 1.00 98.44 88 GLN A CA 1
ATOM 737 C C . GLN A 1 88 ? 2.855 2.808 9.648 1.00 98.44 88 GLN A C 1
ATOM 739 O O . GLN A 1 88 ? 3.373 3.566 8.823 1.00 98.44 88 GLN A O 1
ATOM 744 N N . GLN A 1 89 ? 3.215 1.523 9.745 1.00 98.38 89 GLN A N 1
ATOM 745 C CA . GLN A 1 89 ? 4.193 0.911 8.839 1.00 98.38 89 GLN A CA 1
ATOM 746 C C . GLN A 1 89 ? 3.719 0.926 7.384 1.00 98.38 89 GLN A C 1
ATOM 748 O O . GLN A 1 89 ? 4.502 1.273 6.501 1.00 98.38 89 GLN A O 1
ATOM 753 N N . MET A 1 90 ? 2.438 0.641 7.146 1.00 98.62 90 MET A N 1
ATOM 754 C CA . MET A 1 90 ? 1.828 0.704 5.820 1.00 98.62 90 MET A CA 1
ATOM 755 C C . MET A 1 90 ? 1.870 2.128 5.224 1.00 98.62 90 MET A C 1
ATOM 757 O O . MET A 1 90 ? 2.356 2.292 4.104 1.00 98.62 90 MET A O 1
ATOM 761 N N . LYS A 1 91 ? 1.492 3.173 5.984 1.00 98.50 91 LYS A N 1
ATOM 762 C CA . LYS A 1 91 ? 1.593 4.588 5.539 1.00 98.50 91 LYS A CA 1
ATOM 763 C C . LYS A 1 91 ? 3.021 5.000 5.187 1.00 98.50 91 LYS A C 1
ATOM 765 O O . LYS A 1 91 ? 3.269 5.722 4.214 1.00 98.50 91 LYS A O 1
ATOM 770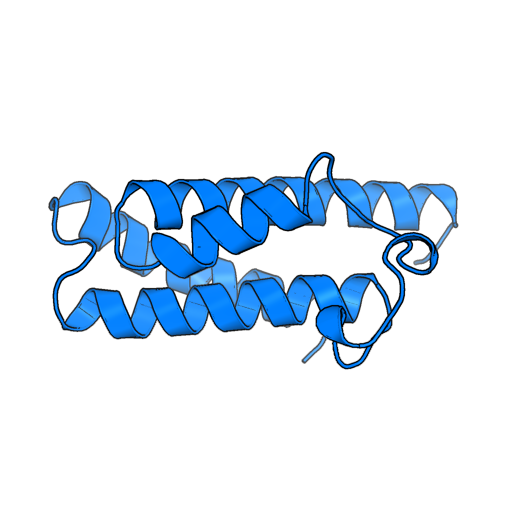 N N . THR A 1 92 ? 3.964 4.566 6.018 1.00 98.38 92 THR A N 1
ATOM 771 C CA . THR A 1 92 ? 5.380 4.893 5.844 1.00 98.38 92 THR A CA 1
ATOM 772 C C . THR A 1 92 ? 5.905 4.224 4.575 1.00 98.38 92 THR A C 1
ATOM 774 O O . THR A 1 92 ? 6.505 4.894 3.735 1.00 98.38 92 THR A O 1
ATOM 777 N N . LEU A 1 93 ? 5.578 2.942 4.372 1.00 98.56 93 LEU A N 1
ATOM 778 C CA . LEU A 1 93 ? 5.967 2.191 3.183 1.00 98.56 93 LEU A CA 1
ATOM 779 C C . LEU A 1 93 ? 5.369 2.794 1.906 1.00 98.56 93 LEU A C 1
ATOM 781 O O . LEU A 1 93 ? 6.108 3.014 0.950 1.00 98.56 93 LEU A O 1
ATOM 785 N N . LYS A 1 94 ? 4.078 3.160 1.894 1.00 98.56 94 LYS A N 1
ATOM 786 C CA . LYS A 1 94 ? 3.467 3.902 0.772 1.00 98.56 94 LYS A CA 1
ATOM 787 C C . LYS A 1 94 ? 4.296 5.137 0.416 1.00 98.56 94 LYS A C 1
ATOM 789 O O . LYS A 1 94 ? 4.655 5.331 -0.743 1.00 98.56 94 LYS A O 1
ATOM 794 N N . SER A 1 95 ? 4.600 5.973 1.409 1.00 98.31 95 SER A N 1
ATOM 795 C CA . SER A 1 95 ? 5.315 7.238 1.196 1.00 98.31 95 SER A CA 1
ATOM 796 C C . SER A 1 95 ? 6.725 7.028 0.639 1.00 98.31 95 SER A C 1
ATOM 798 O O . SER A 1 95 ? 7.182 7.805 -0.200 1.00 98.31 95 SER A O 1
ATOM 800 N N . GLU A 1 96 ? 7.417 5.985 1.091 1.00 98.38 96 GLU A N 1
ATOM 801 C CA . GLU A 1 96 ? 8.721 5.594 0.558 1.00 98.38 96 GLU A CA 1
ATOM 802 C C . GLU A 1 96 ? 8.618 5.105 -0.888 1.00 98.38 96 GLU A C 1
ATOM 804 O O . GLU A 1 96 ? 9.307 5.641 -1.756 1.00 98.38 96 GLU A O 1
ATOM 809 N N . LEU A 1 97 ? 7.716 4.161 -1.175 1.00 98.56 97 LEU A N 1
ATOM 810 C CA . LEU A 1 97 ? 7.547 3.591 -2.514 1.00 98.56 97 LEU A CA 1
ATOM 811 C C . LEU A 1 97 ? 7.175 4.661 -3.549 1.00 98.56 97 LEU A C 1
ATOM 813 O O . LEU A 1 97 ? 7.742 4.674 -4.641 1.00 98.56 97 LEU A O 1
ATOM 817 N N . VAL A 1 98 ? 6.299 5.610 -3.197 1.00 98.31 98 VAL A N 1
ATOM 818 C CA . VAL A 1 98 ? 5.941 6.742 -4.072 1.00 98.31 98 VAL A CA 1
ATOM 819 C C . VAL A 1 98 ? 7.170 7.580 -4.427 1.00 98.31 98 VAL A C 1
ATOM 821 O O . VAL A 1 98 ? 7.385 7.903 -5.597 1.00 98.31 98 VAL A O 1
ATOM 824 N N . LYS A 1 99 ? 8.012 7.908 -3.439 1.00 98.19 99 LYS A N 1
ATOM 825 C CA . LYS A 1 99 ? 9.245 8.677 -3.666 1.00 98.19 99 LYS A CA 1
ATOM 826 C C . LYS A 1 99 ? 10.250 7.893 -4.504 1.00 98.19 99 LYS A C 1
ATOM 828 O O . LYS A 1 99 ? 10.851 8.452 -5.420 1.00 98.19 99 LYS A O 1
ATOM 833 N N . MET A 1 100 ? 10.421 6.604 -4.217 1.00 97.81 100 MET A N 1
ATOM 834 C CA . MET A 1 100 ? 11.335 5.740 -4.959 1.00 97.81 100 MET A CA 1
ATOM 835 C C . MET A 1 100 ? 10.901 5.583 -6.418 1.00 97.81 100 MET A C 1
ATOM 837 O O . MET A 1 100 ? 11.741 5.704 -7.309 1.00 97.81 100 MET A O 1
ATOM 841 N N . TYR A 1 101 ? 9.603 5.399 -6.674 1.00 97.62 101 TYR A N 1
ATOM 842 C CA . TYR A 1 101 ? 9.063 5.311 -8.029 1.00 97.62 101 TYR A CA 1
ATOM 843 C C . TYR A 1 101 ? 9.201 6.628 -8.794 1.00 97.62 101 TYR A C 1
ATOM 845 O O . TYR A 1 101 ? 9.653 6.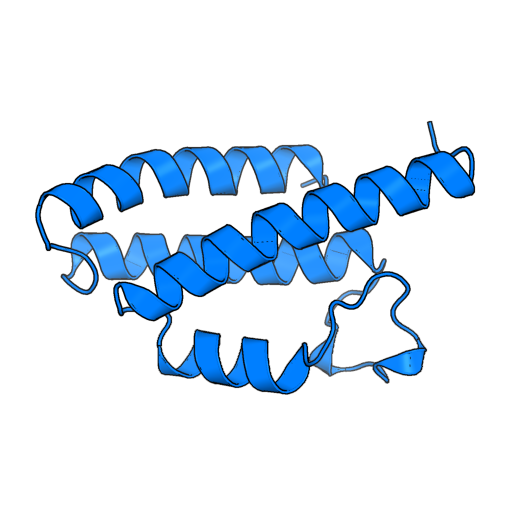625 -9.938 1.00 97.62 101 TYR A O 1
ATOM 853 N N . ALA A 1 102 ? 8.908 7.767 -8.161 1.00 96.50 102 ALA A N 1
ATOM 854 C CA . ALA A 1 102 ? 9.127 9.077 -8.773 1.00 96.50 102 ALA A CA 1
ATOM 855 C C . ALA A 1 102 ? 10.604 9.290 -9.152 1.00 96.50 102 ALA A C 1
ATOM 857 O O . ALA A 1 102 ? 10.910 9.697 -10.274 1.00 96.50 102 ALA A O 1
ATOM 858 N N . ALA A 1 103 ? 11.530 8.945 -8.251 1.00 97.00 103 ALA A N 1
ATOM 859 C CA . ALA A 1 103 ? 12.964 9.033 -8.512 1.00 97.00 103 ALA A CA 1
ATOM 860 C C . ALA A 1 103 ? 13.413 8.079 -9.634 1.00 97.00 103 ALA A C 1
ATOM 862 O O . ALA A 1 103 ? 14.227 8.459 -10.476 1.00 97.00 103 ALA A O 1
ATOM 863 N N . TYR A 1 104 ? 12.871 6.859 -9.675 1.00 96.44 104 TYR A N 1
ATOM 864 C CA . TYR A 1 104 ? 13.114 5.895 -10.749 1.00 96.44 104 TYR A CA 1
ATOM 865 C C . TYR A 1 104 ? 12.664 6.448 -12.110 1.00 96.44 104 TYR A C 1
ATOM 867 O O . TYR A 1 104 ? 13.459 6.490 -13.050 1.00 96.44 104 TYR A O 1
ATOM 875 N N . ARG A 1 105 ? 11.432 6.965 -12.204 1.00 95.12 105 ARG A N 1
ATOM 876 C CA . ARG A 1 105 ? 10.899 7.557 -13.441 1.00 95.12 105 ARG A CA 1
ATOM 877 C C . ARG A 1 105 ? 11.712 8.757 -13.915 1.00 95.12 105 ARG A C 1
ATOM 879 O O . ARG A 1 105 ? 12.018 8.839 -15.101 1.00 95.12 105 ARG A O 1
ATOM 886 N N . ALA A 1 106 ? 12.122 9.636 -13.000 1.00 95.38 106 ALA A N 1
ATOM 887 C CA . ALA A 1 106 ? 12.967 10.783 -13.325 1.00 95.38 106 ALA A CA 1
ATOM 888 C C . ALA A 1 106 ? 14.332 10.354 -13.895 1.00 95.38 106 ALA A C 1
ATOM 890 O O . ALA A 1 106 ? 14.769 10.891 -14.913 1.00 95.38 106 ALA A O 1
ATOM 891 N N . ARG A 1 107 ? 14.983 9.347 -13.291 1.00 94.81 107 ARG A N 1
ATOM 892 C CA . ARG A 1 107 ? 16.267 8.808 -13.779 1.00 94.81 107 ARG A CA 1
ATOM 893 C C . ARG A 1 107 ? 16.155 8.163 -15.160 1.00 94.81 107 ARG A C 1
ATOM 895 O O . ARG A 1 107 ? 17.070 8.304 -15.965 1.00 94.81 107 ARG A O 1
ATOM 902 N N . HIS A 1 108 ? 15.042 7.489 -15.440 1.00 93.19 108 HIS A N 1
ATOM 903 C CA . HIS A 1 108 ? 14.819 6.781 -16.705 1.00 93.19 108 HIS A CA 1
ATOM 904 C C . HIS A 1 108 ? 14.013 7.576 -17.738 1.00 93.19 108 HIS A C 1
ATOM 906 O O . HIS A 1 108 ? 13.687 7.039 -18.792 1.00 93.19 108 HIS A O 1
ATOM 912 N N . ARG A 1 109 ? 13.732 8.861 -17.469 1.00 85.94 109 ARG A N 1
ATOM 913 C CA . ARG A 1 109 ? 12.979 9.766 -18.358 1.00 85.94 109 ARG A CA 1
ATOM 914 C C . ARG A 1 109 ? 11.614 9.204 -18.776 1.00 85.94 109 ARG A C 1
ATOM 916 O O . ARG A 1 109 ? 11.176 9.394 -19.906 1.00 85.94 109 ARG A O 1
ATOM 923 N N . LEU A 1 110 ? 10.947 8.511 -17.856 1.00 78.69 110 LEU A N 1
ATOM 924 C CA . LEU A 1 110 ? 9.607 7.971 -18.068 1.00 78.69 110 LEU A CA 1
ATOM 925 C C . LEU A 1 110 ? 8.587 9.090 -17.810 1.00 78.69 110 LEU A C 1
ATOM 927 O O . LEU A 1 110 ? 8.377 9.458 -16.652 1.00 78.69 110 LEU A O 1
ATOM 931 N N . SER A 1 111 ? 8.001 9.642 -18.881 1.00 60.59 111 SER A N 1
ATOM 932 C CA . SER A 1 111 ? 6.960 10.691 -18.841 1.00 60.59 111 SER A CA 1
ATOM 933 C C . SER A 1 111 ? 5.667 10.202 -18.225 1.00 60.59 111 SER A C 1
ATOM 935 O O . SER A 1 111 ? 5.318 9.031 -18.504 1.00 60.59 111 SER A O 1
#

InterPro domains:
  IPR048427 YpoC-like [PF21747] (4-108)

Radius of gyration: 14.25 Å; chains: 1; bounding box: 32×26×38 Å

pLDDT: mean 95.74, std 5.21, range [60.59, 98.75]

Foldseek 3Di:
DALVVLLVLLVVLCVVVVVCVVVVNQLPDVNVVSLVSNLVSLQVNQCRLQVHPHPVPDDPVSGPQDDPPNVVLNVVLVVDSSDPVSVVSSVVSSVRRVVRSVVVCVVVVPD